Protein AF-A0AAU3KFJ8-F1 (afdb_monomer)

pLDDT: mean 72.73, std 13.97, range [36.62, 90.44]

Sequence (93 aa):
MTISRTSYFDAVDVAGLSGSAELADAGDRLVRHLFDVGLQLHALRVVFEQCGNSDLDRRAARDAVTGMLDDLDLLIRDSNLAMRAADGGAERE

Nearest PDB structures (foldseek):
  2efk-assembly1_A-2  TM=8.786E-01  e=3.675E+00  Homo sapiens
  2q0o-assembly1_C  TM=8.969E-01  e=5.014E+00  Sinorhizobium fredii NGR234
  7n6g-assembly1_3I  TM=5.792E-01  e=1.360E+00  Chlamydomonas reinhardtii
  8q72-assembly1_B  TM=5.369E-01  e=3.246E+00  Escherichia coli

Structure (mmCIF, N/CA/C/O backbone):
data_AF-A0AAU3KFJ8-F1
#
_entry.id   AF-A0AAU3KFJ8-F1
#
loop_
_atom_site.group_PDB
_atom_site.id
_atom_site.type_symbol
_atom_site.label_atom_id
_atom_site.label_alt_id
_atom_site.label_comp_id
_atom_site.label_asym_id
_atom_site.label_entity_id
_atom_site.label_seq_id
_atom_site.pdbx_PDB_ins_code
_atom_site.Cartn_x
_atom_site.Cartn_y
_atom_site.Cartn_z
_atom_site.occupancy
_atom_site.B_iso_or_equiv
_atom_site.auth_seq_id
_atom_site.auth_comp_id
_atom_site.auth_asym_id
_atom_site.auth_atom_id
_atom_site.pdbx_PDB_model_num
ATOM 1 N N . MET A 1 1 ? 28.200 8.044 -55.427 1.00 36.62 1 MET A N 1
ATOM 2 C CA . MET A 1 1 ? 28.607 8.842 -54.252 1.00 36.62 1 MET A CA 1
ATOM 3 C C . MET A 1 1 ? 27.451 8.772 -53.270 1.00 36.62 1 MET A C 1
ATOM 5 O O . MET A 1 1 ? 26.510 9.545 -53.373 1.00 36.62 1 MET A O 1
ATOM 9 N N . THR A 1 2 ? 27.441 7.719 -52.455 1.00 38.81 2 THR A N 1
ATOM 10 C CA . THR A 1 2 ? 26.295 7.335 -51.623 1.00 38.81 2 THR A CA 1
ATOM 11 C C . THR A 1 2 ? 26.484 7.929 -50.238 1.00 38.81 2 THR A C 1
ATOM 13 O O . THR A 1 2 ? 27.498 7.688 -49.586 1.00 38.81 2 THR A O 1
ATOM 16 N N . ILE A 1 3 ? 25.526 8.751 -49.822 1.00 50.69 3 ILE A N 1
ATOM 17 C CA . ILE A 1 3 ? 25.443 9.301 -48.474 1.00 50.69 3 ILE A CA 1
ATOM 18 C C . ILE A 1 3 ? 24.983 8.158 -47.565 1.00 50.69 3 ILE A C 1
ATOM 20 O O . ILE A 1 3 ? 23.808 7.810 -47.545 1.00 50.69 3 ILE A O 1
ATOM 24 N N . SER A 1 4 ? 25.918 7.559 -46.833 1.00 51.19 4 SER A N 1
ATOM 25 C CA . SER A 1 4 ? 25.634 6.603 -45.761 1.00 51.19 4 SER A CA 1
ATOM 26 C C . SER A 1 4 ? 26.166 7.181 -44.458 1.00 51.19 4 SER A C 1
ATOM 28 O O . SER A 1 4 ? 27.305 6.925 -44.077 1.00 51.19 4 SER A O 1
ATOM 30 N N . ARG A 1 5 ? 25.368 8.020 -43.788 1.00 49.66 5 ARG A N 1
ATOM 31 C CA . ARG A 1 5 ? 25.671 8.452 -42.413 1.00 49.66 5 ARG A CA 1
ATOM 32 C C . ARG A 1 5 ? 24.426 8.798 -41.595 1.00 49.66 5 ARG A C 1
ATOM 34 O O . ARG A 1 5 ? 24.413 9.795 -40.881 1.00 49.66 5 ARG A O 1
ATOM 41 N N . THR A 1 6 ? 23.393 7.962 -41.685 1.00 52.25 6 THR A N 1
ATOM 42 C CA . THR A 1 6 ? 22.168 8.105 -40.878 1.00 52.25 6 THR A CA 1
ATOM 43 C C . THR A 1 6 ? 21.697 6.746 -40.362 1.00 52.25 6 THR A C 1
ATOM 45 O O . THR A 1 6 ? 20.606 6.292 -40.668 1.00 52.25 6 THR A O 1
ATOM 48 N N . SER A 1 7 ? 22.557 6.062 -39.612 1.00 51.69 7 SER A N 1
ATOM 49 C CA . SER A 1 7 ? 22.164 4.875 -38.832 1.00 51.69 7 SER A CA 1
ATOM 50 C C . SER A 1 7 ? 22.940 4.719 -37.519 1.00 51.69 7 SER A C 1
ATOM 52 O O . SER A 1 7 ? 22.762 3.733 -36.821 1.00 51.69 7 SER A O 1
ATOM 54 N N . TYR A 1 8 ? 23.791 5.685 -37.155 1.00 51.81 8 TYR A N 1
ATOM 55 C CA . TYR A 1 8 ? 24.616 5.597 -35.942 1.00 51.81 8 TYR A CA 1
ATOM 56 C C . TYR A 1 8 ? 23.932 6.175 -34.689 1.00 51.81 8 TYR A C 1
ATOM 58 O O . TYR A 1 8 ? 24.296 5.825 -33.578 1.00 51.81 8 TYR A O 1
ATOM 66 N N . PHE A 1 9 ? 22.939 7.056 -34.856 1.00 48.75 9 PHE A N 1
ATOM 67 C CA . PHE A 1 9 ? 22.296 7.784 -33.749 1.00 48.75 9 PHE A CA 1
ATOM 68 C C . PHE A 1 9 ? 20.883 7.293 -33.392 1.00 48.75 9 PHE A C 1
ATOM 70 O O . PHE A 1 9 ? 20.279 7.832 -32.475 1.00 48.75 9 PHE A O 1
ATOM 77 N N . ASP A 1 10 ? 20.350 6.298 -34.103 1.00 48.34 10 ASP A N 1
ATOM 78 C CA . ASP A 1 10 ? 18.946 5.871 -33.953 1.00 48.34 10 ASP A CA 1
ATOM 79 C C . ASP A 1 10 ? 18.775 4.687 -32.983 1.00 48.34 10 ASP A C 1
ATOM 81 O O . ASP A 1 10 ? 17.696 4.426 -32.468 1.00 48.34 10 ASP A O 1
ATOM 85 N N . ALA A 1 11 ? 19.880 4.011 -32.664 1.00 48.06 11 ALA A N 1
ATOM 86 C CA . ALA A 1 11 ? 19.966 3.020 -31.600 1.00 48.06 11 ALA A CA 1
ATOM 87 C C . ALA A 1 11 ? 20.672 3.611 -30.371 1.00 48.06 11 ALA A C 1
ATOM 89 O O . ALA A 1 11 ? 21.502 2.948 -29.753 1.00 48.06 11 ALA A O 1
ATOM 90 N N . VAL A 1 12 ? 20.382 4.875 -30.025 1.00 52.72 12 VAL A N 1
ATOM 91 C CA . VAL A 1 12 ? 20.643 5.370 -28.665 1.00 52.72 12 VAL A CA 1
ATOM 92 C C . VAL A 1 12 ? 19.698 4.597 -27.753 1.00 52.72 12 VAL A C 1
ATOM 94 O O . VAL A 1 12 ? 18.567 5.002 -27.522 1.00 52.72 12 VAL A O 1
ATOM 97 N N . ASP A 1 13 ? 20.154 3.405 -27.384 1.00 56.62 13 ASP A N 1
ATOM 98 C CA . ASP A 1 13 ? 19.717 2.554 -26.290 1.00 56.62 13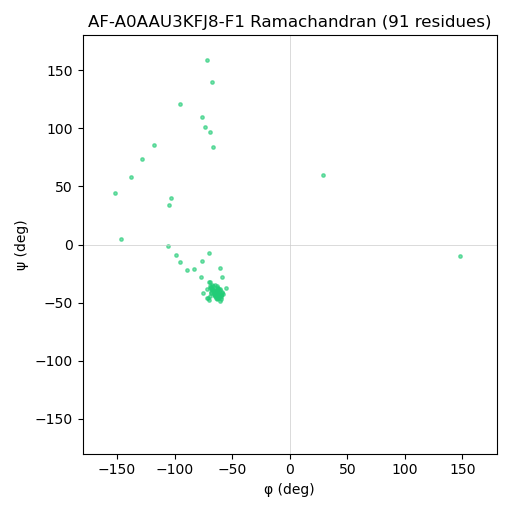 ASP A CA 1
ATOM 99 C C . ASP A 1 13 ? 18.237 2.694 -25.896 1.00 56.62 13 ASP A C 1
ATOM 101 O O . ASP A 1 13 ? 17.888 3.055 -24.776 1.00 56.62 13 ASP A O 1
ATOM 105 N N . VAL A 1 14 ? 17.331 2.418 -26.841 1.00 55.81 14 VAL A N 1
ATOM 106 C CA . VAL A 1 14 ? 15.877 2.431 -26.590 1.00 55.81 14 VAL A CA 1
ATOM 107 C C . VAL A 1 14 ? 15.517 1.437 -25.476 1.00 55.81 14 VAL A C 1
ATOM 109 O O . VAL A 1 14 ? 14.562 1.660 -24.734 1.00 55.81 14 VAL A O 1
ATOM 112 N N . ALA A 1 15 ? 16.312 0.372 -25.322 1.00 56.62 15 ALA A N 1
ATOM 113 C CA . ALA A 1 15 ? 16.191 -0.607 -24.250 1.00 56.62 15 ALA A CA 1
ATOM 114 C C . ALA A 1 15 ? 16.597 -0.024 -22.883 1.00 56.62 15 ALA A C 1
ATOM 116 O O . ALA A 1 15 ? 15.819 -0.128 -21.938 1.00 56.62 15 ALA A O 1
ATOM 117 N N . GLY A 1 16 ? 17.741 0.656 -22.776 1.00 58.50 16 GLY A N 1
ATOM 118 C CA . GLY A 1 16 ? 18.171 1.332 -21.548 1.00 58.50 16 GLY A CA 1
ATOM 119 C C . GLY A 1 16 ? 17.327 2.555 -21.189 1.00 58.50 16 GLY A C 1
ATOM 120 O O . GLY A 1 16 ? 17.061 2.792 -20.012 1.00 58.50 16 GLY A O 1
ATOM 121 N N . LEU A 1 17 ? 16.797 3.283 -22.178 1.00 61.59 17 LEU A N 1
ATOM 122 C CA . LEU A 1 17 ? 15.803 4.341 -21.961 1.00 61.59 17 LEU A CA 1
ATOM 123 C C . LEU A 1 17 ? 14.472 3.772 -21.448 1.00 61.59 17 LEU A C 1
ATOM 125 O O . LEU A 1 17 ? 13.857 4.369 -20.565 1.00 61.59 17 LEU A O 1
ATOM 129 N N . SER A 1 18 ? 14.047 2.611 -21.956 1.00 63.31 18 SER A N 1
ATOM 130 C CA . SER A 1 18 ? 12.837 1.925 -21.479 1.00 63.31 18 SER A CA 1
ATOM 131 C C . SER A 1 18 ? 13.024 1.374 -20.062 1.00 63.31 18 SER A C 1
ATOM 133 O O . SER A 1 18 ? 12.180 1.626 -19.208 1.00 63.31 18 SER A O 1
ATOM 135 N N . GLY A 1 19 ? 14.160 0.733 -19.763 1.00 67.12 19 GLY A N 1
ATOM 136 C CA . GLY A 1 19 ? 14.488 0.271 -18.408 1.00 67.12 19 GLY A CA 1
ATOM 137 C C . GLY A 1 19 ? 14.627 1.420 -17.400 1.00 67.12 19 GLY A C 1
ATOM 138 O O . GLY A 1 19 ? 14.191 1.308 -16.256 1.00 67.12 19 GLY A O 1
ATOM 139 N N . SER A 1 20 ? 15.159 2.569 -17.832 1.00 73.56 20 SER A N 1
ATOM 140 C CA . SER A 1 20 ? 15.220 3.786 -17.014 1.00 73.56 20 SER A CA 1
ATOM 141 C C . SER A 1 20 ? 13.832 4.383 -16.746 1.00 73.56 20 SER A C 1
ATOM 143 O O . SER A 1 20 ? 13.565 4.811 -15.622 1.00 73.56 20 SER A O 1
ATOM 145 N N . ALA A 1 21 ? 12.933 4.378 -17.736 1.00 78.19 21 ALA A N 1
ATOM 146 C CA . ALA A 1 21 ? 11.559 4.850 -17.577 1.00 78.19 21 ALA A CA 1
ATOM 147 C C . ALA A 1 21 ? 10.723 3.931 -16.668 1.00 78.19 21 ALA A C 1
ATOM 149 O O . ALA A 1 21 ? 9.983 4.426 -15.820 1.00 78.19 21 ALA A O 1
ATOM 150 N N . GLU A 1 22 ? 10.873 2.611 -16.795 1.00 77.44 22 GLU A N 1
ATOM 151 C CA . GLU A 1 22 ? 10.222 1.626 -15.919 1.00 77.44 22 GLU A CA 1
ATOM 152 C C . GLU A 1 22 ? 10.712 1.742 -14.471 1.00 77.44 22 GLU A C 1
ATOM 154 O O . GLU A 1 22 ? 9.907 1.713 -13.540 1.00 77.44 22 GLU A O 1
ATOM 159 N N . LEU A 1 23 ? 12.017 1.954 -14.267 1.00 75.50 23 LEU A N 1
ATOM 160 C CA . LEU A 1 23 ? 12.579 2.203 -12.941 1.00 75.50 23 LEU A CA 1
ATOM 161 C C . LEU A 1 23 ? 12.072 3.522 -12.339 1.00 75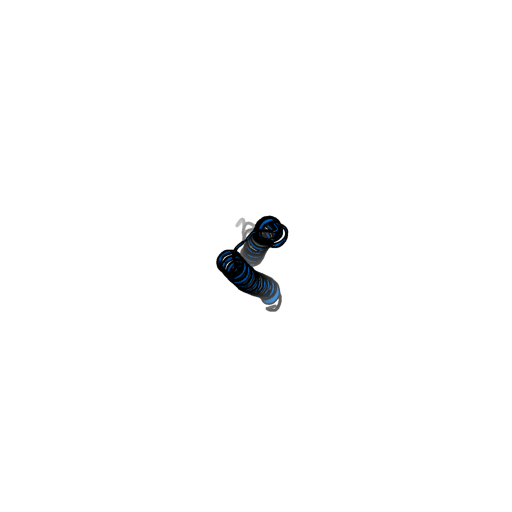.50 23 LEU A C 1
ATOM 163 O O . LEU A 1 23 ? 11.776 3.579 -11.145 1.00 75.50 23 LEU A O 1
ATOM 167 N N . ALA A 1 24 ? 11.954 4.576 -13.150 1.00 81.50 24 ALA A N 1
ATOM 168 C CA . ALA A 1 24 ? 11.414 5.856 -12.707 1.00 81.50 24 ALA A CA 1
ATOM 169 C C . ALA A 1 24 ? 9.92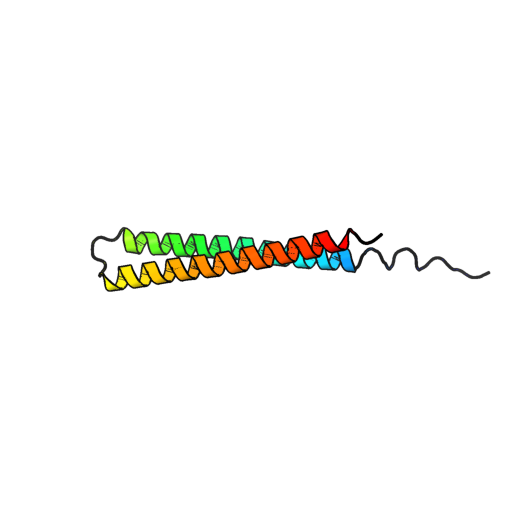7 5.753 -12.317 1.00 81.50 24 ALA A C 1
ATOM 171 O O . ALA A 1 24 ? 9.547 6.288 -11.277 1.00 81.50 24 ALA A O 1
ATOM 172 N N . ASP A 1 25 ? 9.104 5.033 -13.091 1.00 82.81 25 ASP A N 1
ATOM 173 C CA . ASP A 1 25 ? 7.692 4.778 -12.756 1.00 82.81 25 ASP A CA 1
ATOM 174 C C . ASP A 1 25 ? 7.562 3.919 -11.488 1.00 82.81 25 ASP A C 1
ATOM 176 O O . ASP A 1 25 ? 6.790 4.252 -10.589 1.00 82.81 25 ASP A O 1
ATOM 180 N N . ALA A 1 26 ? 8.362 2.855 -11.359 1.00 79.62 26 ALA A N 1
ATOM 181 C CA . ALA A 1 26 ? 8.387 2.027 -10.153 1.00 79.62 26 ALA A CA 1
ATOM 182 C C . ALA A 1 26 ? 8.799 2.839 -8.911 1.00 79.62 26 ALA A C 1
ATOM 184 O O . ALA A 1 26 ? 8.151 2.751 -7.867 1.00 79.62 26 ALA A O 1
ATOM 185 N N . GLY A 1 27 ? 9.825 3.686 -9.036 1.00 78.44 27 GLY A N 1
ATOM 186 C CA . GLY A 1 27 ? 10.274 4.580 -7.969 1.00 78.44 27 GLY A CA 1
ATOM 187 C C . GLY A 1 27 ? 9.220 5.616 -7.572 1.00 78.44 27 GLY A C 1
ATOM 188 O O . GLY A 1 27 ? 8.973 5.817 -6.383 1.00 78.44 27 GLY A O 1
ATOM 189 N N . ASP A 1 28 ? 8.551 6.240 -8.543 1.00 85.50 28 ASP A N 1
ATOM 190 C CA . ASP A 1 28 ? 7.480 7.207 -8.282 1.00 85.50 28 ASP A CA 1
ATOM 191 C C . ASP A 1 28 ? 6.270 6.549 -7.593 1.00 85.50 28 ASP A C 1
ATOM 193 O O . ASP A 1 28 ? 5.733 7.083 -6.617 1.00 85.50 28 ASP A O 1
ATOM 197 N N . ARG A 1 29 ? 5.886 5.336 -8.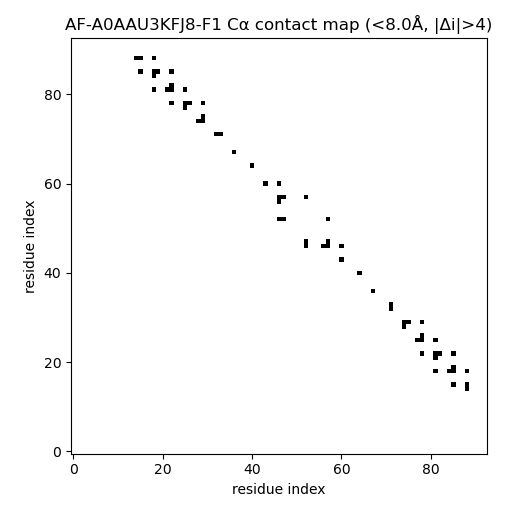018 1.00 84.75 29 ARG A N 1
ATOM 198 C CA . ARG A 1 29 ? 4.847 4.535 -7.347 1.00 84.75 29 ARG A CA 1
ATOM 199 C C . ARG A 1 29 ? 5.228 4.185 -5.914 1.00 84.75 29 ARG A C 1
ATOM 201 O O . ARG A 1 29 ? 4.390 4.332 -5.024 1.00 84.75 29 ARG A O 1
ATOM 208 N N . LEU A 1 30 ? 6.475 3.777 -5.679 1.00 79.25 30 LEU A N 1
ATOM 209 C CA . LEU A 1 30 ? 6.978 3.462 -4.343 1.00 79.25 30 LEU A CA 1
ATOM 210 C C . LEU A 1 30 ? 6.911 4.682 -3.418 1.00 79.25 30 LEU A C 1
ATOM 212 O O . LEU A 1 30 ? 6.388 4.582 -2.310 1.00 79.25 30 LEU A O 1
ATOM 216 N N . VAL A 1 31 ? 7.395 5.843 -3.870 1.00 87.00 31 VAL A N 1
ATOM 217 C CA . VAL A 1 31 ? 7.376 7.084 -3.076 1.00 87.00 31 VAL A CA 1
ATOM 218 C C . VAL A 1 31 ? 5.946 7.507 -2.761 1.00 87.00 31 VAL A C 1
ATOM 220 O O . VAL A 1 31 ? 5.634 7.830 -1.612 1.00 87.00 31 VAL A O 1
ATOM 223 N N . ARG A 1 32 ? 5.059 7.480 -3.760 1.00 90.44 32 ARG A N 1
ATOM 224 C CA . ARG A 1 32 ? 3.658 7.866 -3.581 1.00 90.44 32 ARG A CA 1
ATOM 225 C C . ARG A 1 32 ? 2.936 6.940 -2.611 1.00 90.44 32 ARG A C 1
ATOM 227 O O . ARG A 1 32 ? 2.186 7.418 -1.765 1.00 90.44 32 ARG A O 1
ATOM 234 N N . HIS A 1 33 ? 3.183 5.639 -2.706 1.00 86.38 33 HIS A N 1
ATOM 235 C CA . HIS A 1 33 ? 2.563 4.673 -1.814 1.00 86.38 33 HIS A CA 1
ATOM 236 C C . HIS A 1 33 ? 3.129 4.744 -0.394 1.00 86.38 33 HIS A C 1
ATOM 238 O O . HIS A 1 33 ? 2.368 4.694 0.564 1.00 86.38 33 HIS A O 1
ATOM 244 N N . LEU A 1 34 ? 4.439 4.958 -0.230 1.00 83.56 34 LEU A N 1
ATOM 245 C CA . LEU A 1 34 ? 5.034 5.174 1.089 1.00 83.56 34 LEU A CA 1
ATOM 246 C C . LEU A 1 34 ? 4.445 6.416 1.776 1.00 83.56 34 LEU A C 1
ATOM 248 O O . LEU A 1 34 ? 4.195 6.403 2.982 1.00 83.56 34 LEU A O 1
ATOM 252 N N . PHE A 1 35 ? 4.200 7.479 1.007 1.00 84.81 35 PHE A N 1
ATOM 253 C CA . PHE A 1 35 ? 3.536 8.675 1.514 1.00 84.81 35 PHE A CA 1
ATOM 254 C C . PHE A 1 35 ? 2.086 8.394 1.931 1.00 84.81 35 PHE A C 1
ATOM 256 O O . PHE A 1 35 ? 1.674 8.810 3.015 1.00 84.81 35 PHE A O 1
ATOM 263 N N . ASP A 1 36 ? 1.333 7.656 1.112 1.00 87.50 36 ASP A N 1
ATOM 264 C CA . ASP A 1 36 ? -0.051 7.280 1.416 1.00 87.50 36 ASP A CA 1
ATOM 265 C C . ASP A 1 36 ? -0.143 6.396 2.670 1.00 87.50 36 ASP A C 1
ATOM 267 O O . ASP A 1 36 ? -0.881 6.721 3.599 1.00 87.50 36 ASP A O 1
ATOM 271 N N . VAL A 1 37 ? 0.697 5.361 2.778 1.00 84.56 37 VAL A N 1
ATOM 272 C CA . VAL A 1 37 ? 0.802 4.511 3.978 1.00 84.56 37 VAL A CA 1
ATOM 273 C C . VAL A 1 37 ? 1.156 5.346 5.211 1.00 84.56 37 VAL A C 1
ATOM 275 O O . VAL A 1 37 ? 0.555 5.179 6.273 1.00 84.56 37 VAL A O 1
ATOM 278 N N . GLY A 1 38 ? 2.084 6.299 5.088 1.00 83.94 38 GLY A N 1
ATOM 279 C CA . GLY A 1 38 ? 2.422 7.226 6.171 1.00 83.94 38 GLY A CA 1
ATOM 280 C C . GLY A 1 38 ? 1.223 8.058 6.646 1.00 83.94 38 GLY A C 1
ATOM 281 O O . GLY A 1 38 ? 1.024 8.228 7.853 1.00 83.94 38 GLY A O 1
ATOM 282 N N . LEU A 1 39 ? 0.392 8.536 5.716 1.00 86.81 39 LEU A N 1
ATOM 283 C CA . LEU A 1 39 ? -0.827 9.285 6.023 1.00 86.81 39 LEU A CA 1
ATOM 284 C C . LEU A 1 39 ? -1.895 8.396 6.681 1.00 86.81 39 LEU A C 1
ATOM 286 O O . LEU A 1 39 ? -2.519 8.801 7.665 1.00 86.81 39 LEU A O 1
ATOM 290 N N . GLN A 1 40 ? -2.069 7.170 6.187 1.00 84.44 40 GLN A N 1
ATOM 291 C CA . GLN A 1 40 ? -3.007 6.197 6.747 1.00 84.44 40 GLN A CA 1
ATOM 292 C C . GLN A 1 40 ? -2.608 5.774 8.172 1.00 84.44 40 GLN A C 1
ATOM 294 O O . GLN A 1 40 ? -3.450 5.748 9.072 1.00 84.44 40 GLN A O 1
ATOM 299 N N . LEU A 1 41 ? -1.316 5.540 8.428 1.00 82.06 41 LEU A N 1
ATOM 300 C CA . LEU A 1 41 ? -0.795 5.262 9.772 1.00 82.06 41 LEU A CA 1
ATOM 301 C C . LEU A 1 41 ? -1.003 6.441 10.730 1.00 82.06 41 LEU A C 1
ATOM 303 O O . LEU A 1 41 ? -1.338 6.235 11.899 1.00 82.06 41 LEU A O 1
ATOM 307 N N . HIS A 1 42 ? -0.846 7.677 10.248 1.00 81.00 42 HIS A N 1
ATOM 308 C CA . HIS A 1 42 ? -1.141 8.866 11.045 1.00 81.00 42 HIS A CA 1
ATOM 309 C C . HIS A 1 42 ? -2.619 8.921 11.459 1.00 81.00 42 HIS A C 1
ATOM 311 O O . HIS A 1 42 ? -2.919 9.194 12.621 1.00 81.00 42 HIS A O 1
ATOM 317 N N . ALA A 1 43 ? -3.540 8.597 10.549 1.00 80.50 43 ALA A N 1
ATOM 318 C CA . ALA A 1 43 ? -4.966 8.520 10.859 1.00 80.50 43 ALA A CA 1
ATOM 319 C C . ALA A 1 43 ? -5.283 7.396 11.863 1.00 80.50 43 ALA A C 1
ATOM 321 O O . ALA A 1 43 ? -6.043 7.604 12.809 1.00 80.50 43 ALA A O 1
ATOM 322 N N . LEU A 1 44 ? -4.657 6.224 11.721 1.00 79.69 44 LEU A N 1
ATOM 323 C CA . LEU A 1 44 ? -4.838 5.111 12.657 1.00 79.69 44 LEU A CA 1
ATOM 324 C C . LEU A 1 44 ? -4.311 5.418 14.058 1.00 79.69 44 LEU A C 1
ATOM 326 O O . LEU A 1 44 ? -4.923 5.012 15.045 1.00 79.69 44 LEU A O 1
ATOM 330 N N . ARG A 1 45 ? -3.218 6.176 14.174 1.00 75.75 45 ARG A N 1
ATOM 331 C CA . ARG A 1 45 ? -2.703 6.635 15.469 1.00 75.75 45 ARG A CA 1
ATOM 332 C C . ARG A 1 45 ? -3.768 7.401 16.265 1.00 75.75 45 ARG A C 1
ATOM 334 O O . ARG A 1 45 ? -3.879 7.181 17.466 1.00 75.75 45 ARG A O 1
ATOM 341 N N . VAL A 1 46 ? -4.605 8.203 15.604 1.00 77.75 46 VAL A N 1
ATOM 342 C CA . VAL A 1 46 ? -5.729 8.911 16.246 1.00 77.75 46 VAL A CA 1
ATOM 343 C C . VAL A 1 46 ? -6.754 7.930 16.834 1.00 77.75 46 VAL A C 1
ATOM 345 O O . VAL A 1 46 ? -7.267 8.162 17.928 1.00 77.75 46 VAL A O 1
ATOM 348 N N . VAL A 1 47 ? -7.009 6.802 16.160 1.00 74.75 47 VAL A N 1
ATOM 349 C CA . VAL A 1 47 ? -7.899 5.732 16.652 1.00 74.75 47 VAL A CA 1
ATOM 350 C C . VAL A 1 47 ? -7.303 5.042 17.884 1.00 74.75 47 VAL A C 1
ATOM 352 O O . VAL A 1 47 ? -8.017 4.728 18.833 1.00 74.75 47 VAL A O 1
ATOM 355 N N . PHE A 1 48 ? -5.988 4.834 17.929 1.00 71.00 48 PHE A N 1
ATOM 356 C CA . PHE A 1 48 ? -5.347 4.235 19.105 1.00 71.00 48 PHE A CA 1
ATOM 357 C C . PHE A 1 48 ? -5.183 5.213 20.285 1.00 71.00 48 PHE A C 1
ATOM 359 O O . PHE A 1 48 ? -5.169 4.768 21.431 1.00 71.00 48 PHE A O 1
ATOM 366 N N . GLU A 1 49 ? -5.075 6.522 20.035 1.00 75.62 49 GLU A N 1
ATOM 367 C CA . GLU A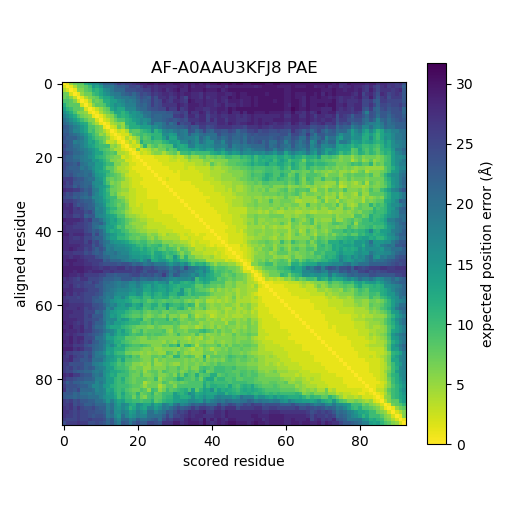 1 49 ? -4.918 7.557 21.074 1.00 75.62 49 GLU A CA 1
ATOM 368 C C . GLU A 1 49 ? -6.251 8.009 21.704 1.00 75.62 49 GLU A C 1
ATOM 370 O O . GLU A 1 49 ? -6.267 8.530 22.822 1.00 75.62 49 GLU A O 1
ATOM 375 N N . GLN A 1 50 ? -7.386 7.802 21.029 1.00 77.50 50 GLN A N 1
ATOM 376 C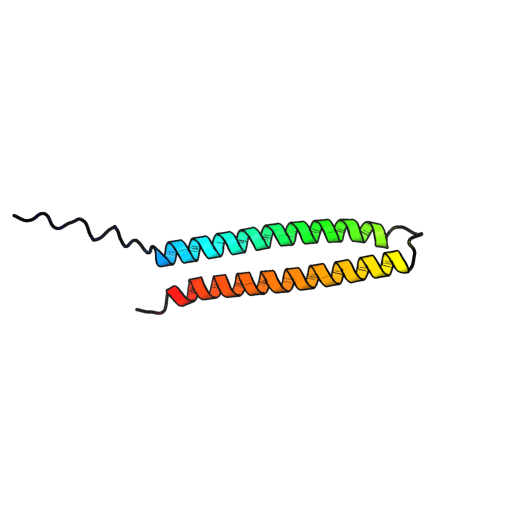 CA . GLN A 1 50 ? -8.704 8.154 21.559 1.00 77.50 50 GLN A CA 1
ATOM 377 C C . GLN A 1 50 ? -9.182 7.153 22.623 1.00 77.50 50 GLN A C 1
ATOM 379 O O . GLN A 1 50 ? -9.562 6.014 22.342 1.00 77.50 50 GLN A O 1
ATOM 384 N N . CYS A 1 51 ? -9.209 7.618 23.873 1.00 52.62 51 CYS A N 1
ATOM 385 C CA . CYS A 1 51 ? -9.740 6.881 25.015 1.00 52.62 51 CYS A CA 1
ATOM 386 C C . CYS A 1 51 ? -11.271 6.754 24.880 1.00 52.62 51 CYS A C 1
ATOM 388 O O . CYS A 1 51 ? -12.005 7.693 25.180 1.00 52.62 51 CYS A O 1
ATOM 390 N N . GLY A 1 52 ? -11.745 5.616 24.365 1.00 67.69 52 GLY A N 1
ATOM 391 C CA . GLY A 1 52 ? -13.171 5.352 24.131 1.00 67.69 52 GLY A CA 1
ATOM 392 C C . GLY A 1 52 ? -13.481 4.456 22.930 1.00 67.69 52 GLY A C 1
ATOM 393 O O . GLY A 1 52 ? -14.624 4.028 22.790 1.00 67.69 52 GLY A O 1
ATOM 394 N N . ASN A 1 53 ? -12.492 4.147 22.085 1.00 73.00 53 ASN A N 1
ATOM 395 C CA . ASN A 1 53 ? -12.709 3.262 20.942 1.00 73.00 53 ASN A CA 1
ATOM 396 C C . ASN A 1 53 ? -13.004 1.826 21.372 1.00 73.00 53 ASN A C 1
ATOM 398 O O . ASN A 1 53 ? -12.407 1.293 22.312 1.00 73.00 53 ASN A O 1
ATOM 402 N N . SER A 1 54 ? -13.949 1.201 20.673 1.00 79.25 54 SER A N 1
ATOM 403 C CA . SER A 1 54 ? -14.357 -0.163 20.973 1.00 79.25 54 SER A CA 1
ATOM 404 C C . SER A 1 54 ? -13.264 -1.158 20.568 1.00 79.25 54 SER A C 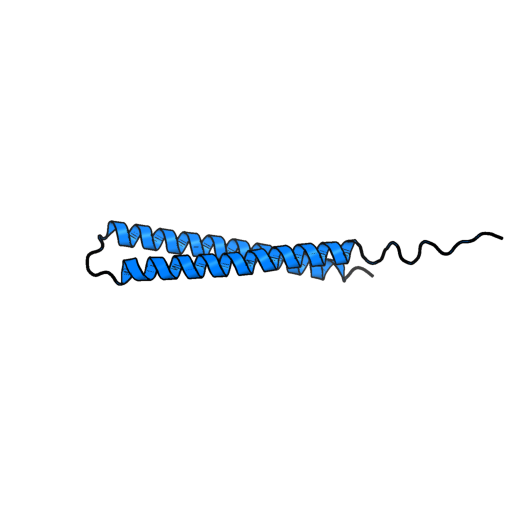1
ATOM 406 O O . SER A 1 54 ? -12.431 -0.903 19.695 1.00 79.25 54 SER A O 1
ATOM 408 N N . ASP A 1 55 ? -13.290 -2.359 21.150 1.00 80.50 55 ASP A N 1
ATOM 409 C CA . ASP A 1 55 ? -12.405 -3.446 20.712 1.00 80.50 55 ASP A CA 1
ATOM 410 C C . ASP A 1 55 ? -12.616 -3.841 19.241 1.00 80.50 55 ASP A C 1
ATOM 412 O O . ASP A 1 55 ? -11.746 -4.471 18.638 1.00 80.50 55 ASP A O 1
ATOM 416 N N . LEU A 1 56 ? -13.774 -3.516 18.658 1.00 82.69 56 LEU A N 1
ATOM 417 C CA . LEU A 1 56 ? -14.041 -3.716 17.236 1.00 82.69 56 LEU A CA 1
ATOM 418 C C . LEU A 1 56 ? -13.252 -2.708 16.392 1.00 82.69 56 LEU A C 1
ATOM 420 O O . LEU A 1 56 ? -12.563 -3.126 15.464 1.00 82.69 56 LEU A O 1
ATOM 424 N N . ASP A 1 57 ? -13.252 -1.431 16.776 1.00 79.25 57 ASP A N 1
ATOM 425 C CA . ASP A 1 57 ? -12.502 -0.369 16.086 1.00 79.25 57 ASP A CA 1
ATOM 426 C C . ASP A 1 57 ? -10.996 -0.632 16.139 1.00 79.25 57 ASP A C 1
ATOM 428 O O . ASP A 1 57 ? -10.281 -0.483 15.151 1.00 79.25 57 ASP A O 1
ATOM 432 N N . ARG A 1 58 ? -10.512 -1.127 17.283 1.00 78.81 58 ARG A N 1
ATOM 433 C CA . ARG A 1 58 ? -9.105 -1.491 17.472 1.00 78.81 58 ARG A CA 1
ATOM 434 C C . ARG A 1 58 ? -8.677 -2.695 16.625 1.00 78.81 58 ARG A C 1
ATOM 436 O O . ARG A 1 58 ? -7.535 -2.747 16.170 1.00 78.81 58 ARG A O 1
ATOM 443 N N . ARG A 1 59 ? -9.572 -3.669 16.411 1.00 83.38 59 ARG A N 1
ATOM 444 C CA . ARG A 1 59 ? -9.331 -4.812 15.511 1.00 83.38 59 ARG A CA 1
ATOM 445 C C . ARG A 1 59 ? -9.338 -4.381 14.049 1.00 83.38 59 ARG A C 1
ATOM 447 O O . ARG A 1 59 ? -8.390 -4.701 13.347 1.00 83.38 59 ARG A O 1
ATOM 454 N N . ALA A 1 60 ? -10.320 -3.583 13.637 1.00 83.25 60 ALA A N 1
ATOM 455 C CA . ALA A 1 60 ? -10.372 -3.028 12.287 1.00 83.25 60 ALA A CA 1
ATOM 456 C C . ALA A 1 60 ? -9.131 -2.174 11.971 1.00 83.25 60 ALA A C 1
ATOM 458 O O . ALA A 1 60 ? -8.540 -2.308 10.904 1.00 83.25 60 ALA A O 1
ATOM 459 N N . ALA A 1 61 ? -8.680 -1.358 12.930 1.00 80.50 61 ALA A N 1
ATOM 460 C CA . ALA A 1 61 ? -7.442 -0.595 12.817 1.00 80.50 61 ALA A CA 1
ATOM 461 C C . ALA A 1 61 ? -6.218 -1.503 12.630 1.00 80.50 61 ALA A C 1
ATOM 463 O O . ALA A 1 61 ? -5.369 -1.225 11.790 1.00 80.50 61 ALA A O 1
ATOM 464 N N . ARG A 1 62 ? -6.130 -2.607 13.383 1.00 79.56 62 ARG A N 1
ATOM 465 C CA . ARG A 1 62 ? -5.045 -3.586 13.239 1.00 79.56 62 ARG A CA 1
ATOM 466 C C . ARG A 1 62 ? -5.056 -4.258 11.865 1.00 79.56 62 ARG A C 1
ATOM 468 O O . ARG A 1 62 ? -3.998 -4.346 11.253 1.00 79.56 62 ARG A O 1
ATOM 475 N N . ASP A 1 63 ? -6.217 -4.701 11.395 1.00 87.25 63 ASP A N 1
ATOM 476 C CA . ASP A 1 63 ? -6.350 -5.355 10.089 1.00 87.25 63 ASP A CA 1
ATOM 477 C C . ASP A 1 63 ? -5.968 -4.392 8.954 1.00 87.25 63 ASP A C 1
ATOM 479 O O . ASP A 1 63 ? -5.274 -4.783 8.018 1.00 87.25 63 ASP A O 1
ATOM 483 N N . ALA A 1 64 ? -6.320 -3.107 9.088 1.00 84.19 64 ALA A N 1
ATOM 484 C CA . ALA A 1 64 ? -5.886 -2.062 8.166 1.00 84.19 64 ALA A CA 1
ATOM 485 C C . ALA A 1 64 ? -4.356 -1.882 8.159 1.00 84.19 64 ALA A C 1
ATOM 487 O O . ALA A 1 64 ? -3.770 -1.797 7.084 1.00 84.19 64 ALA A O 1
ATOM 488 N N . VAL A 1 65 ? -3.690 -1.869 9.327 1.00 81.88 65 VAL A N 1
ATOM 489 C CA . VAL A 1 65 ? -2.211 -1.828 9.386 1.00 81.88 65 VAL A CA 1
ATOM 490 C C . VAL A 1 65 ? -1.604 -3.035 8.679 1.00 81.88 65 VAL A C 1
ATOM 492 O O . VAL A 1 65 ? -0.642 -2.880 7.935 1.00 81.88 65 VAL A O 1
ATOM 495 N N . THR A 1 66 ? -2.134 -4.235 8.919 1.00 82.50 66 THR A N 1
ATOM 496 C CA . THR A 1 66 ? -1.618 -5.452 8.283 1.00 82.50 66 THR A CA 1
ATOM 497 C C . THR A 1 66 ? -1.744 -5.378 6.762 1.00 82.50 66 THR A C 1
ATOM 499 O O . THR A 1 66 ? -0.749 -5.613 6.087 1.00 82.50 66 THR A O 1
ATOM 502 N N . GLY A 1 67 ? -2.891 -4.939 6.234 1.00 87.75 67 GLY A N 1
ATOM 503 C CA . GLY A 1 67 ? -3.066 -4.743 4.791 1.00 87.75 67 GLY A CA 1
ATOM 504 C C . GLY A 1 67 ? -2.082 -3.732 4.191 1.00 87.75 67 GLY A C 1
ATOM 505 O O . GLY A 1 67 ? -1.465 -4.017 3.172 1.00 87.75 67 GLY A O 1
ATOM 506 N N . MET A 1 68 ? -1.849 -2.595 4.860 1.00 83.69 68 MET A N 1
ATOM 507 C CA . MET A 1 68 ? -0.852 -1.610 4.405 1.00 83.69 68 MET A CA 1
ATOM 508 C C . MET A 1 68 ? 0.568 -2.180 4.343 1.00 83.69 68 MET A C 1
ATOM 510 O O . MET A 1 68 ? 1.343 -1.825 3.458 1.00 83.69 68 MET A O 1
ATOM 514 N N . LEU A 1 69 ? 0.941 -3.021 5.313 1.00 81.31 69 LEU A N 1
ATOM 515 C CA . LEU A 1 69 ? 2.262 -3.649 5.338 1.00 81.31 69 LEU A CA 1
ATOM 516 C C . LEU A 1 69 ? 2.415 -4.679 4.214 1.00 81.31 69 LEU A C 1
ATOM 518 O O . LEU A 1 69 ? 3.487 -4.746 3.614 1.00 81.31 69 LEU A O 1
ATOM 522 N N . ASP A 1 70 ? 1.355 -5.427 3.908 1.00 86.38 70 ASP A N 1
ATOM 523 C CA . ASP A 1 70 ? 1.336 -6.378 2.794 1.00 86.38 70 ASP A CA 1
ATOM 524 C C . ASP A 1 70 ? 1.454 -5.652 1.436 1.00 86.38 70 ASP A C 1
ATOM 526 O O . ASP A 1 70 ? 2.247 -6.059 0.582 1.00 86.38 70 ASP A O 1
ATOM 530 N N . ASP A 1 71 ? 0.740 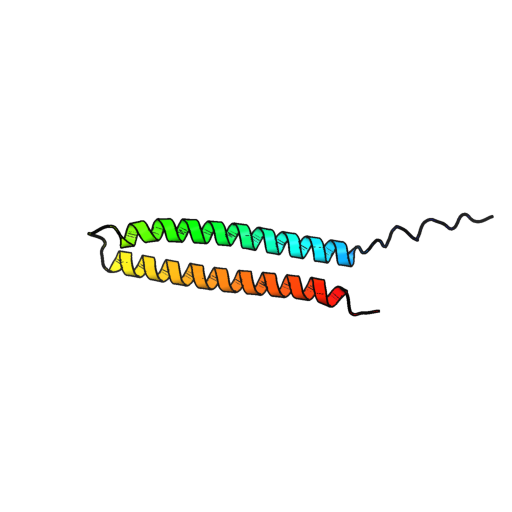-4.535 1.253 1.00 85.81 71 ASP A N 1
ATOM 531 C CA . ASP A 1 71 ? 0.817 -3.708 0.038 1.00 85.81 71 ASP A CA 1
ATOM 532 C C . ASP A 1 71 ? 2.213 -3.085 -0.148 1.00 85.81 71 ASP A C 1
ATOM 534 O O . ASP A 1 71 ? 2.757 -3.047 -1.259 1.00 85.81 71 ASP A O 1
ATOM 538 N N . LEU A 1 72 ? 2.835 -2.642 0.951 1.00 83.38 72 LEU A N 1
ATOM 539 C CA . LEU A 1 72 ? 4.191 -2.101 0.930 1.00 83.38 72 LEU A CA 1
ATOM 540 C C . LEU A 1 72 ? 5.227 -3.168 0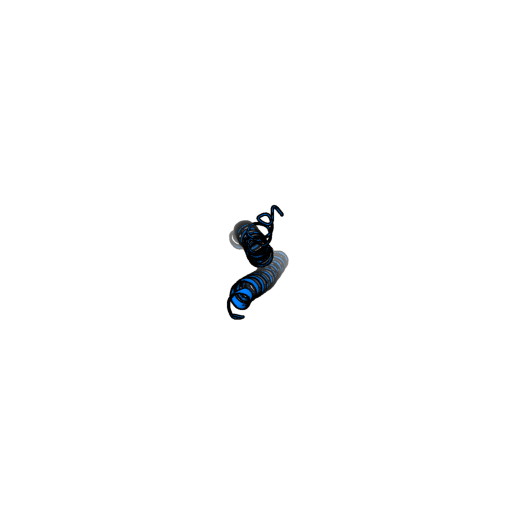.542 1.00 83.38 72 LEU A C 1
ATOM 542 O O . LEU A 1 72 ? 6.128 -2.873 -0.247 1.00 83.38 72 LEU A O 1
ATOM 546 N N . ASP A 1 73 ? 5.108 -4.394 1.059 1.00 84.69 73 ASP A N 1
ATOM 547 C CA . ASP A 1 73 ? 5.997 -5.505 0.692 1.00 84.69 73 ASP A CA 1
ATOM 548 C C . ASP A 1 73 ? 5.910 -5.822 -0.809 1.00 84.69 73 ASP A C 1
ATOM 550 O O . ASP A 1 73 ? 6.938 -5.967 -1.482 1.00 84.69 73 ASP A O 1
ATOM 554 N N . LEU A 1 74 ? 4.693 -5.829 -1.365 1.00 86.44 74 LEU A N 1
ATOM 555 C CA . LEU A 1 74 ? 4.470 -6.039 -2.794 1.00 86.44 74 LEU A CA 1
ATOM 556 C C . LEU A 1 74 ? 5.175 -4.970 -3.642 1.00 86.44 74 LEU A C 1
ATOM 558 O O . LEU A 1 74 ? 5.897 -5.300 -4.583 1.00 86.44 74 LEU A O 1
ATOM 562 N N . LEU A 1 75 ? 5.035 -3.695 -3.280 1.00 83.06 75 LEU A N 1
ATOM 563 C CA . LEU A 1 75 ? 5.655 -2.595 -4.023 1.00 83.06 75 LEU A CA 1
ATOM 564 C C . LEU A 1 75 ? 7.176 -2.561 -3.903 1.00 83.06 75 LEU A C 1
ATOM 566 O O . LEU A 1 75 ? 7.859 -2.235 -4.878 1.00 83.06 75 LEU A O 1
ATOM 570 N N . ILE A 1 76 ? 7.726 -2.915 -2.740 1.00 81.44 76 ILE A N 1
ATOM 571 C CA . ILE A 1 76 ? 9.175 -3.074 -2.566 1.00 81.44 76 ILE A CA 1
ATOM 572 C C . ILE A 1 76 ? 9.684 -4.193 -3.477 1.00 81.44 76 ILE A C 1
ATOM 574 O O . ILE A 1 76 ? 10.711 -4.035 -4.146 1.00 81.44 76 ILE A O 1
ATOM 578 N N . ARG A 1 77 ? 8.962 -5.315 -3.542 1.00 85.25 77 ARG A N 1
ATOM 579 C CA . ARG A 1 77 ? 9.321 -6.440 -4.403 1.00 85.25 77 ARG A CA 1
ATOM 580 C C . ARG A 1 77 ? 9.265 -6.068 -5.882 1.00 85.25 77 ARG A C 1
ATOM 582 O O . ARG A 1 77 ? 10.229 -6.354 -6.591 1.00 85.25 77 ARG A O 1
ATOM 589 N N . ASP A 1 78 ? 8.205 -5.402 -6.327 1.00 81.94 78 ASP A N 1
ATOM 590 C CA . ASP A 1 78 ? 8.054 -4.945 -7.713 1.00 81.94 78 ASP A CA 1
ATOM 591 C C . ASP A 1 78 ? 9.145 -3.939 -8.096 1.00 81.94 78 ASP A C 1
ATOM 593 O O . ASP A 1 78 ? 9.770 -4.067 -9.149 1.00 81.94 78 ASP A O 1
ATOM 597 N N . SER A 1 79 ? 9.464 -3.002 -7.200 1.00 75.44 79 SER A N 1
ATOM 598 C CA . SER A 1 79 ? 10.548 -2.033 -7.404 1.00 75.44 79 SER A CA 1
ATOM 599 C C . SER A 1 79 ? 11.914 -2.716 -7.518 1.00 75.44 79 SER A C 1
ATOM 601 O O . SER A 1 79 ? 12.727 -2.359 -8.368 1.00 75.44 79 SER A O 1
ATOM 603 N N . ASN A 1 80 ? 12.170 -3.741 -6.701 1.00 79.69 80 ASN A N 1
ATOM 604 C CA . ASN A 1 80 ? 13.405 -4.520 -6.770 1.00 79.69 80 ASN A CA 1
ATOM 605 C C . ASN A 1 80 ? 13.488 -5.362 -8.057 1.00 79.69 80 ASN A C 1
ATOM 607 O O . ASN A 1 80 ? 14.564 -5.509 -8.635 1.00 79.69 80 ASN A O 1
ATOM 611 N N . LEU A 1 81 ? 12.363 -5.903 -8.540 1.00 81.94 81 LEU A N 1
ATOM 612 C CA . LEU A 1 81 ? 12.312 -6.598 -9.830 1.00 81.94 81 LEU A CA 1
ATOM 613 C C . LEU A 1 81 ? 12.605 -5.642 -10.992 1.00 81.94 81 LEU A C 1
ATOM 615 O O . LEU A 1 81 ? 13.414 -5.987 -11.851 1.00 81.94 81 LEU A O 1
ATOM 619 N N . ALA A 1 82 ? 12.024 -4.440 -10.977 1.00 76.25 82 ALA A N 1
ATOM 620 C CA . ALA A 1 82 ? 12.302 -3.400 -11.967 1.00 76.25 82 ALA A CA 1
ATOM 621 C C . ALA A 1 82 ? 13.779 -2.969 -11.943 1.00 76.25 82 ALA A C 1
ATOM 623 O O . ALA A 1 82 ? 14.429 -2.914 -12.985 1.00 76.25 82 ALA A O 1
ATOM 624 N N . MET A 1 83 ? 14.352 -2.760 -10.753 1.00 76.00 83 MET A N 1
ATOM 625 C CA . MET A 1 83 ? 15.772 -2.429 -10.590 1.00 76.00 83 MET A CA 1
ATOM 626 C C . MET A 1 83 ? 16.691 -3.522 -11.151 1.00 76.00 83 MET A C 1
ATOM 628 O O . MET A 1 83 ? 17.648 -3.220 -11.858 1.00 76.00 83 MET A O 1
ATOM 632 N N . ARG A 1 84 ? 16.391 -4.800 -10.892 1.00 78.81 84 ARG A N 1
ATOM 633 C CA . ARG A 1 84 ? 17.170 -5.927 -11.433 1.00 78.81 84 ARG A CA 1
ATOM 634 C C . ARG A 1 84 ? 16.998 -6.106 -12.939 1.00 78.81 84 ARG A C 1
ATOM 636 O O . ARG A 1 84 ? 17.930 -6.561 -13.592 1.00 78.81 84 ARG A O 1
ATOM 643 N N . ALA A 1 85 ? 15.829 -5.785 -13.487 1.00 76.19 85 ALA A N 1
ATOM 644 C CA . ALA A 1 85 ? 15.606 -5.793 -14.930 1.00 76.19 85 ALA A CA 1
ATOM 645 C C . ALA A 1 85 ? 16.418 -4.687 -15.625 1.00 76.19 85 ALA A C 1
ATOM 647 O O . ALA A 1 85 ? 17.004 -4.936 -16.676 1.00 76.19 85 ALA A O 1
ATOM 648 N N . ALA A 1 86 ? 16.517 -3.511 -14.999 1.00 69.56 86 ALA A N 1
ATOM 649 C CA . ALA A 1 86 ? 17.364 -2.418 -15.468 1.00 69.56 86 ALA A CA 1
ATOM 650 C C . ALA A 1 86 ? 18.870 -2.754 -15.382 1.00 69.56 86 ALA A C 1
ATOM 652 O O . ALA A 1 86 ? 19.621 -2.386 -16.279 1.00 69.56 86 ALA A O 1
ATOM 653 N N . ASP A 1 87 ? 19.301 -3.492 -14.352 1.00 68.38 87 ASP A N 1
ATOM 654 C CA . ASP A 1 87 ? 20.697 -3.931 -14.160 1.00 68.38 87 ASP A CA 1
ATOM 655 C C . ASP A 1 87 ? 21.089 -5.093 -15.100 1.00 68.38 87 ASP A C 1
ATOM 657 O O . ASP A 1 87 ? 22.134 -5.080 -15.747 1.00 68.38 87 ASP A O 1
ATOM 661 N N . GLY A 1 88 ? 20.198 -6.077 -15.282 1.00 61.38 88 GLY A N 1
ATOM 662 C CA . GLY A 1 88 ? 20.403 -7.231 -16.168 1.00 61.38 88 GLY A CA 1
ATOM 663 C C . GLY A 1 88 ? 20.382 -6.912 -17.670 1.00 61.38 88 GLY A C 1
ATOM 664 O O . GLY A 1 88 ? 20.696 -7.784 -18.483 1.00 61.38 88 GLY A O 1
ATOM 665 N N . GLY A 1 89 ? 20.032 -5.678 -18.045 1.00 54.16 89 GLY A N 1
ATOM 666 C CA . GLY A 1 89 ? 20.206 -5.146 -19.397 1.00 54.16 89 GLY A CA 1
ATOM 667 C C . GLY A 1 89 ? 21.655 -4.764 -19.730 1.00 54.16 89 GLY A C 1
ATOM 668 O O . GLY A 1 89 ? 21.963 -4.596 -20.906 1.00 54.16 89 GLY A O 1
ATOM 669 N N . ALA A 1 90 ? 22.543 -4.670 -18.729 1.00 50.56 90 ALA A N 1
ATOM 670 C CA . ALA A 1 90 ? 23.927 -4.215 -18.891 1.00 50.56 90 ALA A CA 1
ATOM 671 C C . ALA A 1 90 ? 24.980 -5.343 -18.995 1.00 50.56 90 ALA A C 1
ATOM 673 O O . ALA A 1 90 ? 26.122 -5.063 -19.344 1.00 50.56 90 ALA A O 1
ATOM 674 N N . GLU A 1 91 ? 24.630 -6.615 -18.749 1.00 45.84 91 GLU A N 1
ATOM 675 C CA . GLU A 1 91 ? 25.588 -7.747 -18.769 1.00 45.84 91 GLU A CA 1
ATOM 676 C C . GLU A 1 91 ? 25.488 -8.653 -20.014 1.00 45.84 91 GLU A C 1
ATOM 678 O O . GLU A 1 91 ? 25.714 -9.865 -19.953 1.00 45.84 91 GLU A O 1
ATOM 683 N N . ARG A 1 92 ? 25.160 -8.095 -21.183 1.00 51.06 92 ARG A N 1
ATOM 684 C CA . ARG A 1 92 ? 25.322 -8.811 -22.460 1.00 51.06 92 ARG A CA 1
ATOM 685 C C . ARG A 1 92 ? 26.098 -7.979 -23.472 1.00 51.06 92 ARG A C 1
ATOM 687 O O . ARG A 1 92 ? 25.520 -7.511 -24.448 1.00 51.06 92 ARG A O 1
ATOM 694 N N . GLU A 1 93 ? 27.405 -7.875 -23.256 1.00 39.69 93 GLU A N 1
ATOM 695 C CA . GLU A 1 93 ? 28.392 -7.611 -24.312 1.00 39.69 93 GLU A CA 1
ATOM 696 C C . GLU A 1 93 ? 29.648 -8.464 -24.104 1.00 39.69 93 GLU A C 1
ATOM 698 O O . GLU A 1 93 ? 30.161 -8.499 -22.961 1.00 39.69 93 GLU A O 1
#

Foldseek 3Di:
DDDPDPDPPPPPPPVLVVLVVLLVVLVVVLVVLVVVLVVLVVVLVVLVPDPPHDPVSVVVSVVVNVVSVVVNVVSVVSSVVSVVSSVVVPPDD

Radius of gyration: 22.94 Å; Cα contacts (8 Å, |Δi|>4): 33; chains: 1; bounding box: 43×18×79 Å

Solvent-accessible surface area (backbone atoms only — not comparable to full-atom values): 5457 Å² total; per-residue (Å²): 139,80,91,83,86,87,72,84,76,80,70,70,48,64,66,60,54,47,32,51,50,51,35,50,51,38,49,52,52,44,54,54,47,54,52,48,49,54,52,53,52,56,56,46,48,54,59,74,68,45,91,80,65,49,76,64,56,54,48,53,49,49,54,50,52,52,51,53,52,53,53,49,52,52,46,53,50,51,36,51,51,37,49,49,54,44,54,66,67,70,78,80,128

Secondary structure (DSSP, 8-state):
-----SSSSTTS-HHHHHHHHHHHHHHHHHHHHHHHHHHHHHHHHHHHHSTT--HHHHHHHHHHHHHHHHHHHHHHHHHHHHHHHHHTTSS--

Mean predicted aligned error: 12.86 Å